Protein AF-A0A605R061-F1 (afdb_monomer)

Radius of gyration: 17.42 Å; Cα contacts (8 Å, |Δi|>4): 37; chains: 1; bounding box: 42×34×34 Å

Mean predicted aligned error: 7.89 Å

Organism: Salmonella montevideo (NCBI:txid115981)

InterPro domains:
  IPR008711 Recombinase NinB [PF05772] (4-46)
  IPR036619 NinB superfamily [G3DSA:1.10.3790.10] (1-57)
  IPR036619 NinB superfamily [SSF103370] (4-49)

pLDDT: mean 86.78, std 13.54, range [48.88, 98.31]

Sequence (61 aa):
GGQGKVIAGLEGELVPIRESTAAMGIKRMNSLIEYSQAFAASQGIQLREVRYSGDYFGRLV

Foldseek 3Di:
DDDWDWDQDPVRDTDTDDDDLVPDDPVRVVVVVVVVVVVCVVVVHDDDDDDQQDDPVSDHD

Structure (mmCIF, N/CA/C/O backbone):
data_AF-A0A605R061-F1
#
_entry.id   AF-A0A605R061-F1
#
loop_
_atom_site.group_PDB
_atom_site.id
_atom_site.type_symbol
_atom_site.label_atom_id
_atom_site.label_alt_id
_atom_site.label_comp_id
_atom_site.label_asym_id
_atom_site.label_entity_id
_atom_site.label_seq_id
_atom_site.pdbx_PDB_ins_code
_atom_site.Cartn_x
_atom_site.Cartn_y
_atom_site.Cartn_z
_atom_site.occupancy
_atom_site.B_iso_or_equiv
_atom_site.auth_seq_id
_atom_site.auth_comp_id
_atom_site.auth_asym_id
_atom_site.auth_atom_id
_atom_site.pdbx_PDB_model_num
ATOM 1 N N . GLY A 1 1 ? -0.564 -11.005 4.161 1.00 48.88 1 GLY A N 1
ATOM 2 C CA . GLY A 1 1 ? -1.472 -9.876 3.894 1.00 48.88 1 GLY A CA 1
ATOM 3 C C . GLY A 1 1 ? -2.273 -9.636 5.147 1.00 48.88 1 GLY A C 1
ATOM 4 O O . GLY A 1 1 ? -2.718 -10.616 5.727 1.00 48.88 1 GLY A O 1
ATOM 5 N N . GLY A 1 2 ? -2.369 -8.389 5.609 1.00 60.50 2 GLY A N 1
ATOM 6 C CA . GLY A 1 2 ? -3.196 -8.060 6.772 1.00 60.50 2 GLY A CA 1
ATOM 7 C C . GLY A 1 2 ? -4.676 -8.287 6.466 1.00 60.50 2 GLY A C 1
ATOM 8 O O . GLY A 1 2 ? -5.102 -8.102 5.325 1.00 60.50 2 GLY A O 1
ATOM 9 N N . GLN A 1 3 ? -5.439 -8.716 7.468 1.00 65.88 3 GLN A N 1
ATOM 10 C CA . GLN A 1 3 ? -6.893 -8.814 7.359 1.00 65.88 3 GLN A CA 1
ATOM 11 C C . GLN A 1 3 ? -7.467 -7.402 7.170 1.00 65.88 3 GLN A C 1
ATOM 13 O O . GLN A 1 3 ? -7.054 -6.467 7.858 1.00 65.88 3 GLN A O 1
ATOM 18 N N . GLY A 1 4 ? -8.377 -7.235 6.207 1.00 74.75 4 GLY A N 1
ATOM 19 C CA . GLY A 1 4 ? -9.081 -5.969 6.010 1.00 74.75 4 GLY A CA 1
ATOM 20 C C . GLY A 1 4 ? -9.914 -5.637 7.246 1.00 74.75 4 GLY A C 1
ATOM 21 O O . GLY A 1 4 ? -10.569 -6.517 7.802 1.00 74.75 4 GLY A O 1
ATOM 22 N N . LYS A 1 5 ? -9.876 -4.381 7.690 1.00 88.19 5 LYS A N 1
ATOM 23 C CA . LYS A 1 5 ? -10.658 -3.922 8.840 1.00 88.19 5 LYS A CA 1
ATOM 24 C C . LYS A 1 5 ? -11.951 -3.302 8.329 1.00 88.19 5 LYS A C 1
ATOM 26 O O . LYS A 1 5 ? -11.901 -2.441 7.460 1.00 88.19 5 LYS A O 1
ATOM 31 N N . VAL A 1 6 ? -13.092 -3.705 8.873 1.00 93.00 6 VAL A N 1
ATOM 32 C CA . VAL A 1 6 ? -14.377 -3.030 8.640 1.00 93.00 6 VAL A CA 1
ATOM 33 C C . VAL A 1 6 ? -14.801 -2.387 9.953 1.00 93.00 6 VAL A C 1
ATOM 35 O O . VAL A 1 6 ? -14.706 -3.025 11.001 1.00 93.00 6 VAL A O 1
ATOM 38 N N . ILE A 1 7 ? -15.199 -1.118 9.912 1.00 93.88 7 ILE A N 1
ATOM 39 C CA . ILE A 1 7 ? -15.658 -0.364 11.086 1.00 93.88 7 ILE A CA 1
ATOM 40 C C . ILE A 1 7 ? -17.023 0.261 10.817 1.00 93.88 7 ILE A C 1
ATOM 42 O O . ILE A 1 7 ? -17.394 0.445 9.661 1.00 93.88 7 ILE A O 1
ATOM 46 N N . ALA A 1 8 ? -17.748 0.600 11.882 1.00 95.81 8 ALA A N 1
ATOM 47 C CA . ALA A 1 8 ? -18.902 1.482 11.772 1.00 95.81 8 ALA A CA 1
ATOM 48 C C . ALA A 1 8 ? -18.424 2.901 11.428 1.00 95.81 8 ALA A C 1
ATOM 50 O O . ALA A 1 8 ? -17.476 3.405 12.039 1.00 95.81 8 ALA A O 1
ATOM 51 N N . GLY A 1 9 ? -19.056 3.505 10.430 1.00 93.38 9 GLY A N 1
ATOM 52 C CA . GLY A 1 9 ? -18.872 4.893 10.049 1.00 93.38 9 GLY A CA 1
ATOM 53 C C . GLY A 1 9 ? -19.669 5.840 10.941 1.00 93.38 9 GLY A C 1
ATOM 54 O O . GLY A 1 9 ? -20.175 5.447 11.996 1.00 93.38 9 GLY A O 1
ATOM 55 N N . LEU A 1 10 ? -19.737 7.108 10.544 1.00 92.88 10 LEU A N 1
ATOM 56 C CA . LEU A 1 10 ? -20.288 8.165 11.400 1.00 92.88 10 LEU A CA 1
ATOM 57 C C . LEU A 1 10 ? -21.806 8.036 11.589 1.00 92.88 10 LEU A C 1
ATOM 59 O O . LEU A 1 10 ? -22.323 8.472 12.615 1.00 92.88 10 LEU A O 1
ATOM 63 N N . GLU A 1 11 ? -22.498 7.394 10.648 1.00 96.00 11 GLU A N 1
ATOM 64 C CA . GLU A 1 11 ? -23.946 7.161 10.666 1.00 96.00 11 GLU A CA 1
ATOM 65 C C . GLU A 1 11 ? -24.289 5.672 10.870 1.00 96.00 11 GLU A C 1
ATOM 67 O O . GLU A 1 11 ? -25.437 5.254 10.724 1.00 96.00 11 GLU A O 1
ATOM 72 N N . GLY A 1 12 ? -23.298 4.854 11.245 1.00 93.19 12 GLY A N 1
ATOM 73 C CA . GLY A 1 12 ? -23.453 3.413 11.458 1.00 93.19 12 GLY A CA 1
ATOM 74 C C . GLY A 1 12 ? -23.278 2.556 10.199 1.00 93.19 12 GLY A C 1
ATOM 75 O O . GLY A 1 12 ? -23.476 1.341 10.256 1.00 93.19 12 GLY A O 1
ATOM 76 N N . GLU A 1 13 ? -22.876 3.144 9.074 1.00 95.44 13 GLU A N 1
ATOM 77 C CA . GLU A 1 13 ? -22.569 2.437 7.834 1.00 95.44 13 GLU A CA 1
ATOM 78 C C . GLU A 1 13 ? -21.323 1.546 7.968 1.00 95.44 13 GLU A C 1
ATOM 80 O O . GLU A 1 13 ? -20.384 1.857 8.697 1.00 95.44 13 GLU A O 1
ATOM 85 N N . LEU A 1 14 ? -21.278 0.414 7.261 1.00 95.81 14 LEU A N 1
ATOM 86 C CA . LEU A 1 14 ? -20.098 -0.455 7.281 1.00 95.81 14 LEU A CA 1
ATOM 87 C C . LEU A 1 14 ? -19.027 0.083 6.328 1.00 95.81 14 LEU A C 1
ATOM 89 O O . LEU A 1 14 ? -19.167 -0.002 5.108 1.00 95.81 14 LEU A O 1
ATOM 93 N N . VAL A 1 15 ? -17.927 0.589 6.888 1.00 95.50 15 VAL A N 1
ATOM 94 C CA . VAL A 1 15 ? -16.822 1.183 6.129 1.00 95.50 15 VAL A CA 1
ATOM 95 C C . VAL A 1 15 ? -15.620 0.234 6.085 1.00 95.50 15 VAL A C 1
ATOM 97 O O . VAL A 1 15 ? -15.023 -0.060 7.128 1.00 95.50 15 VAL A O 1
ATOM 100 N N . PRO A 1 16 ? -15.203 -0.234 4.893 1.00 92.50 16 PRO A N 1
ATOM 101 C CA . PRO A 1 16 ? -13.986 -1.018 4.740 1.00 92.50 16 PRO A CA 1
ATOM 102 C C . PRO A 1 16 ? -12.745 -0.115 4.739 1.00 92.50 16 PRO A C 1
ATOM 104 O O . PRO A 1 16 ? -12.532 0.687 3.832 1.00 92.50 16 PRO A O 1
ATOM 107 N N . ILE A 1 17 ? -11.873 -0.300 5.725 1.00 92.06 17 ILE A N 1
ATOM 108 C CA . ILE A 1 17 ? -10.600 0.408 5.861 1.00 92.06 17 ILE A CA 1
ATOM 109 C C . ILE A 1 17 ? -9.475 -0.408 5.225 1.00 92.06 17 ILE A C 1
ATOM 111 O O . ILE A 1 17 ? -9.311 -1.607 5.474 1.00 92.06 17 ILE A O 1
ATOM 115 N N . ARG A 1 18 ? -8.675 0.267 4.396 1.00 90.81 18 ARG A N 1
ATOM 116 C CA . ARG A 1 18 ? -7.506 -0.308 3.723 1.00 90.81 18 ARG A CA 1
ATOM 117 C C . ARG A 1 18 ? -6.222 0.008 4.483 1.00 90.81 18 ARG A C 1
ATOM 119 O O . ARG A 1 18 ? -6.154 0.943 5.275 1.00 90.81 18 ARG A O 1
ATOM 126 N N . GLU A 1 19 ? -5.196 -0.793 4.221 1.00 91.12 19 GLU A N 1
ATOM 127 C CA . GLU A 1 19 ? -3.848 -0.552 4.730 1.00 91.12 19 GLU A CA 1
ATOM 128 C C . GLU A 1 19 ? -3.306 0.778 4.188 1.00 91.12 19 GLU A C 1
ATOM 130 O O . GLU A 1 19 ? -3.330 1.019 2.980 1.00 91.12 19 GLU A O 1
ATOM 135 N N . SER A 1 20 ? -2.811 1.633 5.082 1.00 91.31 20 SER A N 1
ATOM 136 C CA . SER A 1 20 ? -2.189 2.903 4.706 1.00 91.31 20 SER A CA 1
ATOM 137 C C . SER A 1 20 ? -0.782 2.667 4.165 1.00 91.31 20 SER A C 1
ATOM 139 O O . SER A 1 20 ? 0.048 2.077 4.855 1.00 91.31 20 SER A O 1
ATOM 141 N N . THR A 1 21 ? -0.486 3.177 2.967 1.00 92.75 21 THR A N 1
ATOM 142 C CA . THR A 1 21 ? 0.858 3.124 2.366 1.00 92.75 21 THR A CA 1
ATOM 143 C C . THR A 1 21 ? 1.895 3.862 3.209 1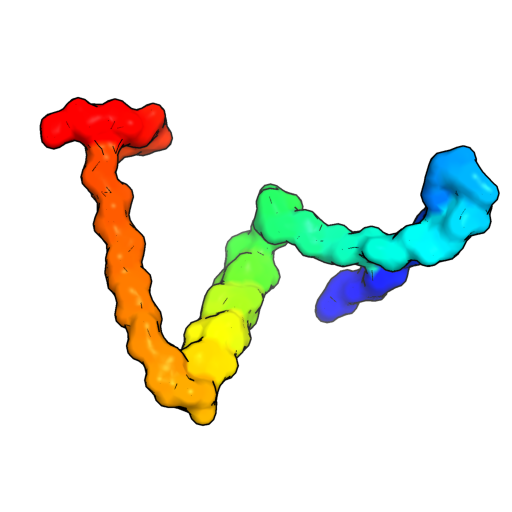.00 92.75 21 THR A C 1
ATOM 145 O O . THR A 1 21 ? 3.032 3.411 3.297 1.00 92.75 21 THR A O 1
ATOM 148 N N . ALA A 1 22 ? 1.495 4.929 3.909 1.00 93.88 22 ALA A N 1
ATOM 149 C CA . ALA A 1 22 ? 2.366 5.668 4.825 1.00 93.88 22 ALA A CA 1
ATOM 150 C C . ALA A 1 22 ? 2.789 4.841 6.053 1.00 93.88 22 ALA A C 1
ATOM 152 O O . ALA A 1 22 ? 3.829 5.105 6.645 1.00 93.88 22 ALA A O 1
ATOM 153 N N . ALA A 1 23 ? 1.990 3.839 6.431 1.00 92.94 23 ALA A N 1
ATOM 154 C CA . ALA A 1 23 ? 2.274 2.948 7.553 1.00 92.94 23 ALA A CA 1
ATOM 155 C C . ALA A 1 23 ? 2.901 1.608 7.118 1.00 92.94 23 ALA A C 1
ATOM 157 O O . ALA A 1 23 ? 3.189 0.761 7.964 1.00 92.94 23 ALA A O 1
ATOM 158 N N . MET A 1 24 ? 3.097 1.378 5.814 1.00 94.00 24 MET A N 1
ATOM 159 C CA . MET A 1 24 ? 3.678 0.130 5.321 1.00 94.00 24 MET A CA 1
ATOM 160 C C . MET A 1 24 ? 5.171 0.050 5.644 1.00 94.00 24 MET A C 1
ATOM 162 O O . MET A 1 24 ? 5.936 0.976 5.391 1.00 94.00 24 MET A O 1
ATOM 166 N N . GLY A 1 25 ? 5.614 -1.115 6.118 1.00 95.00 25 GLY A N 1
ATOM 167 C CA . GLY A 1 25 ? 7.041 -1.426 6.191 1.00 95.00 25 GLY A CA 1
ATOM 168 C C . GLY A 1 25 ? 7.664 -1.605 4.800 1.00 95.00 25 GLY A C 1
ATOM 169 O O . GLY A 1 25 ? 6.974 -1.932 3.831 1.00 95.00 25 GLY A O 1
ATOM 170 N N . ILE A 1 26 ? 8.993 -1.487 4.719 1.00 95.44 26 ILE A N 1
ATOM 171 C CA . ILE A 1 26 ? 9.767 -1.530 3.460 1.00 95.44 26 ILE A CA 1
ATOM 172 C C . ILE A 1 26 ? 9.404 -2.745 2.595 1.00 95.44 26 ILE A C 1
ATOM 174 O O . ILE A 1 26 ? 9.120 -2.603 1.410 1.00 95.44 26 ILE A O 1
ATOM 178 N N . LYS A 1 27 ? 9.339 -3.948 3.183 1.00 95.69 2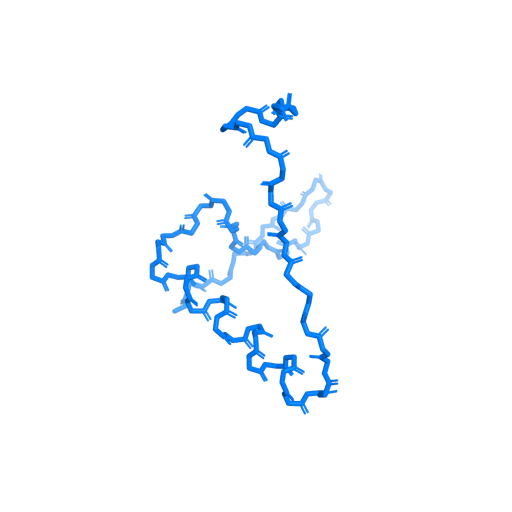7 LYS A N 1
ATOM 179 C CA . LYS A 1 27 ? 9.015 -5.184 2.446 1.00 95.69 27 LYS A CA 1
ATOM 180 C C . LYS A 1 27 ? 7.619 -5.147 1.806 1.00 95.69 27 LYS A C 1
ATOM 182 O O . LYS A 1 27 ? 7.435 -5.637 0.692 1.00 95.69 27 LYS A O 1
ATOM 187 N N . ARG A 1 28 ? 6.637 -4.578 2.512 1.00 94.06 28 ARG A N 1
ATOM 188 C CA . ARG A 1 28 ? 5.244 -4.470 2.057 1.00 94.06 28 ARG A CA 1
ATOM 189 C C . ARG A 1 28 ? 5.124 -3.447 0.932 1.00 94.06 28 ARG A C 1
ATOM 191 O O . ARG A 1 28 ? 4.521 -3.760 -0.089 1.00 94.06 28 ARG A O 1
ATOM 198 N N . MET A 1 29 ? 5.759 -2.286 1.103 1.00 96.06 29 MET A N 1
ATOM 199 C CA . MET A 1 29 ? 5.822 -1.243 0.081 1.00 96.06 29 MET A CA 1
ATOM 200 C C . MET A 1 29 ? 6.525 -1.742 -1.185 1.00 96.06 29 MET A C 1
ATOM 202 O O . MET A 1 29 ? 5.998 -1.571 -2.276 1.00 96.06 29 MET A O 1
ATOM 206 N N . ASN A 1 30 ? 7.659 -2.436 -1.044 1.00 97.06 30 ASN A N 1
ATOM 207 C CA . ASN A 1 30 ? 8.373 -3.011 -2.185 1.00 97.06 30 ASN A CA 1
ATOM 208 C C . ASN A 1 30 ? 7.474 -3.978 -2.975 1.00 97.06 30 ASN A C 1
ATOM 210 O O . ASN A 1 30 ? 7.318 -3.854 -4.183 1.00 97.06 30 ASN A O 1
ATOM 214 N N . SER A 1 31 ? 6.766 -4.866 -2.267 1.00 96.88 31 SER A N 1
ATOM 215 C CA . SER A 1 31 ? 5.818 -5.789 -2.907 1.00 96.88 31 SER A CA 1
ATOM 216 C C . SER A 1 31 ? 4.698 -5.059 -3.670 1.00 96.88 31 SER A C 1
ATOM 218 O O . SER A 1 31 ? 4.260 -5.532 -4.715 1.00 96.88 31 SER A O 1
ATOM 220 N N . LEU A 1 32 ? 4.217 -3.920 -3.155 1.00 95.19 32 LEU A N 1
ATOM 221 C CA . LEU A 1 32 ? 3.189 -3.107 -3.812 1.00 95.19 32 LEU A CA 1
ATOM 222 C C . LEU A 1 32 ? 3.718 -2.424 -5.083 1.00 95.19 32 LEU A C 1
ATOM 224 O O . LEU A 1 32 ? 3.011 -2.397 -6.092 1.00 95.19 32 LEU A O 1
ATOM 228 N N . ILE A 1 33 ? 4.941 -1.887 -5.034 1.00 95.50 33 ILE A N 1
ATOM 229 C CA . ILE A 1 33 ? 5.601 -1.250 -6.183 1.00 95.50 33 ILE A CA 1
ATOM 230 C C . ILE A 1 33 ? 5.787 -2.274 -7.305 1.00 95.50 33 ILE A C 1
ATOM 232 O O . ILE A 1 33 ? 5.326 -2.030 -8.419 1.00 95.50 33 ILE A O 1
ATOM 236 N N . GLU A 1 34 ? 6.359 -3.436 -6.988 1.00 97.06 34 GLU A N 1
ATOM 237 C CA . GLU A 1 34 ? 6.593 -4.526 -7.945 1.00 97.06 34 GLU A CA 1
ATOM 238 C C . GLU A 1 34 ? 5.299 -4.983 -8.623 1.00 97.06 34 GLU A C 1
ATOM 240 O O . GLU A 1 34 ? 5.208 -5.044 -9.849 1.00 97.06 34 GLU A O 1
ATOM 245 N N . TYR A 1 35 ? 4.244 -5.229 -7.839 1.00 97.00 35 TYR A N 1
ATOM 246 C CA . TYR A 1 35 ? 2.948 -5.612 -8.398 1.00 97.00 35 TYR A CA 1
ATOM 247 C C . TYR A 1 35 ? 2.380 -4.541 -9.342 1.00 97.00 35 TYR A C 1
ATOM 249 O O . TYR A 1 35 ? 1.879 -4.858 -10.422 1.00 97.00 35 TYR A O 1
ATOM 257 N N . SER A 1 36 ? 2.478 -3.267 -8.956 1.00 96.50 36 SER A N 1
ATOM 258 C CA . SER A 1 36 ? 1.958 -2.153 -9.756 1.00 96.50 36 SER A CA 1
ATOM 259 C C . SER A 1 36 ? 2.717 -1.999 -11.078 1.00 96.50 36 SER A C 1
ATOM 261 O O . SER A 1 36 ? 2.103 -1.757 -12.118 1.00 96.50 36 SER A O 1
ATOM 263 N N . GLN A 1 37 ? 4.039 -2.186 -11.059 1.00 96.56 37 GLN A N 1
ATOM 264 C CA . GLN A 1 37 ? 4.877 -2.154 -12.258 1.00 96.56 37 GLN A CA 1
ATOM 265 C C . GLN A 1 37 ? 4.604 -3.349 -13.177 1.00 96.56 37 GLN A C 1
ATOM 267 O O . GLN A 1 37 ? 4.453 -3.163 -14.384 1.00 96.56 37 GLN A O 1
ATOM 272 N N . ALA A 1 38 ? 4.468 -4.556 -12.620 1.00 97.56 38 ALA A N 1
ATOM 273 C CA . ALA A 1 38 ? 4.122 -5.752 -13.384 1.00 97.56 38 ALA A CA 1
ATOM 274 C C . ALA A 1 38 ? 2.759 -5.612 -14.079 1.00 97.56 38 ALA A C 1
ATOM 276 O O . ALA A 1 38 ? 2.619 -5.952 -15.256 1.00 97.56 38 ALA A O 1
ATOM 277 N N . PHE A 1 39 ? 1.766 -5.045 -13.382 1.00 98.00 39 PHE A N 1
ATOM 278 C CA . PHE A 1 39 ? 0.480 -4.714 -13.987 1.00 98.00 39 PHE A CA 1
ATOM 279 C C . PHE A 1 39 ? 0.650 -3.737 -15.156 1.00 98.00 39 PHE A C 1
ATOM 281 O O . PHE A 1 39 ? 0.193 -4.038 -16.258 1.00 98.00 39 PHE A O 1
ATOM 288 N N . ALA A 1 40 ? 1.350 -2.617 -14.955 1.00 97.50 40 ALA A N 1
ATOM 289 C CA . ALA A 1 40 ? 1.581 -1.630 -16.009 1.00 97.50 40 ALA A CA 1
ATOM 290 C C . ALA A 1 40 ? 2.252 -2.246 -17.249 1.00 97.50 40 ALA A C 1
ATOM 292 O O . ALA A 1 40 ? 1.769 -2.048 -18.365 1.00 97.50 40 ALA A O 1
ATOM 293 N N . ALA A 1 41 ? 3.289 -3.065 -17.049 1.00 96.75 41 ALA A N 1
ATOM 294 C CA . ALA A 1 41 ? 3.965 -3.787 -18.123 1.00 96.75 41 ALA A CA 1
ATOM 295 C C . ALA A 1 41 ? 3.006 -4.721 -18.881 1.00 96.75 41 ALA A C 1
ATOM 297 O O . ALA A 1 41 ? 2.987 -4.717 -20.111 1.00 96.75 41 ALA A O 1
ATOM 298 N N . SER A 1 42 ? 2.154 -5.467 -18.164 1.00 98.06 42 SER A N 1
ATOM 299 C CA . SER A 1 42 ? 1.167 -6.374 -18.775 1.00 98.06 42 SER A CA 1
ATOM 300 C C . SER A 1 42 ? 0.095 -5.660 -19.604 1.00 98.06 42 SER A C 1
ATOM 302 O O . SER A 1 42 ? -0.464 -6.255 -20.520 1.00 98.06 42 SER A O 1
ATOM 304 N N . GLN A 1 43 ? -0.196 -4.397 -19.285 1.00 98.31 43 GLN A N 1
ATOM 305 C CA . GLN A 1 43 ? -1.188 -3.582 -19.986 1.00 98.31 43 GLN A CA 1
ATOM 306 C C . GLN A 1 43 ? -0.561 -2.687 -21.066 1.00 98.31 43 GLN A C 1
ATOM 308 O O . GLN A 1 43 ? -1.256 -1.864 -21.657 1.00 98.31 43 GLN A O 1
ATOM 313 N N . GLY A 1 44 ? 0.748 -2.810 -21.320 1.00 97.25 44 GLY A N 1
ATOM 314 C CA . GLY A 1 44 ? 1.457 -1.972 -22.291 1.00 97.25 44 GLY A CA 1
ATOM 315 C C . GLY A 1 44 ? 1.552 -0.496 -21.885 1.00 97.25 44 GLY A C 1
ATOM 316 O O . GLY A 1 44 ? 1.679 0.375 -22.744 1.00 97.25 44 GLY A O 1
ATOM 317 N N . ILE A 1 45 ? 1.468 -0.193 -20.586 1.00 97.12 45 ILE A N 1
ATOM 318 C CA . ILE A 1 45 ? 1.548 1.173 -20.063 1.00 97.12 45 ILE A CA 1
ATOM 319 C C . ILE A 1 45 ? 3.020 1.576 -19.931 1.00 97.12 45 ILE A C 1
ATOM 321 O O . ILE A 1 45 ? 3.770 0.997 -19.144 1.00 97.12 45 ILE A O 1
ATOM 325 N N . GLN A 1 46 ? 3.421 2.620 -20.659 1.00 94.50 46 GLN A N 1
ATOM 326 C CA . GLN A 1 46 ? 4.764 3.189 -20.562 1.00 94.50 46 GLN A CA 1
ATOM 327 C C . GLN A 1 46 ? 4.904 4.010 -19.272 1.00 94.50 46 GLN A C 1
ATOM 329 O O . GLN A 1 46 ? 4.292 5.070 -19.122 1.00 94.50 46 GLN A O 1
ATOM 334 N N . LEU A 1 47 ? 5.730 3.537 -18.339 1.00 90.94 47 LEU A N 1
ATOM 335 C CA . LEU A 1 47 ? 6.010 4.256 -17.097 1.00 90.94 47 LEU A CA 1
ATOM 336 C C . LEU A 1 47 ? 6.923 5.463 -17.356 1.00 90.94 47 LEU A C 1
ATOM 338 O O . LEU A 1 47 ? 7.8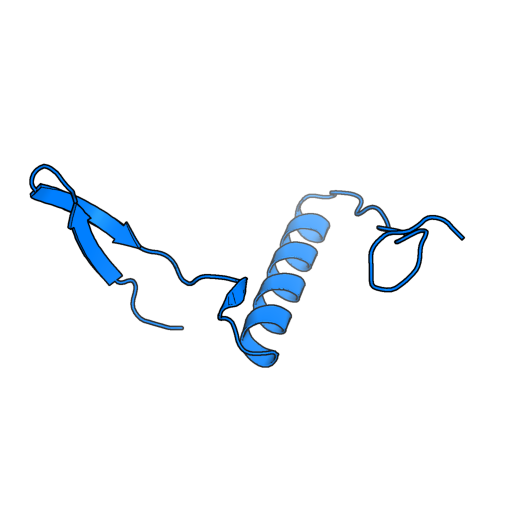92 5.379 -18.111 1.00 90.94 47 LEU A O 1
ATOM 342 N N . ARG A 1 48 ? 6.626 6.590 -16.701 1.00 89.25 48 ARG A N 1
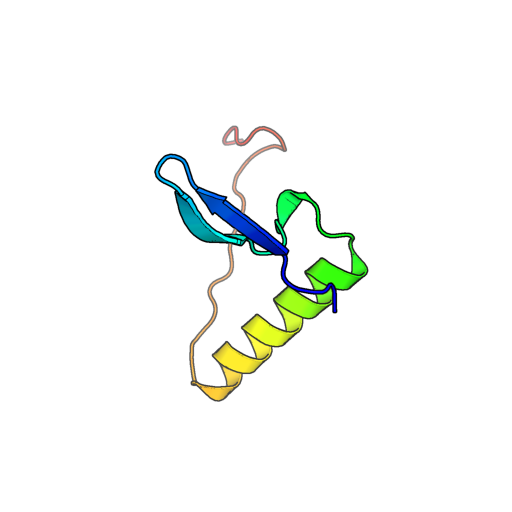ATOM 343 C CA . ARG A 1 48 ? 7.457 7.799 -16.744 1.00 89.25 48 ARG A CA 1
ATOM 344 C C . ARG A 1 48 ? 8.402 7.833 -15.548 1.00 89.25 48 ARG A C 1
ATOM 346 O O . ARG A 1 48 ? 7.993 7.554 -14.424 1.00 89.25 48 ARG A O 1
ATOM 353 N N . GLU A 1 49 ? 9.636 8.267 -15.779 1.00 80.81 49 GLU A N 1
ATOM 354 C CA . GLU A 1 49 ? 10.540 8.653 -14.697 1.00 80.81 49 GLU A CA 1
ATOM 355 C C . GLU A 1 49 ? 9.971 9.871 -13.943 1.00 80.81 49 GLU A C 1
ATOM 357 O O . GLU A 1 49 ? 9.557 10.876 -14.538 1.00 80.81 49 GLU A O 1
ATOM 362 N N . VAL A 1 50 ? 9.962 9.796 -12.613 1.00 74.25 50 VAL A N 1
ATOM 363 C CA . VAL A 1 50 ? 9.745 10.965 -11.761 1.00 74.25 50 VAL A CA 1
ATOM 364 C C . VAL A 1 50 ? 11.118 11.492 -11.371 1.00 74.25 50 VAL A C 1
ATOM 366 O O . VAL A 1 50 ? 11.784 10.924 -10.510 1.00 74.25 50 VAL A O 1
ATOM 369 N N . ARG A 1 51 ? 11.554 12.579 -12.011 1.00 68.88 51 ARG A N 1
ATOM 370 C CA . ARG A 1 51 ? 12.716 13.333 -11.541 1.00 68.88 51 ARG A CA 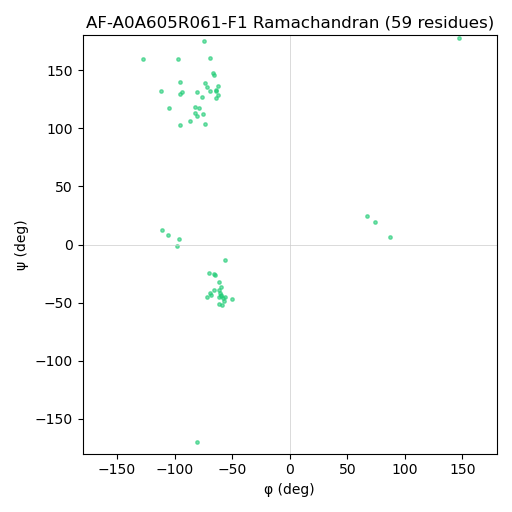1
ATOM 371 C C . ARG A 1 51 ? 12.264 14.271 -10.437 1.00 68.88 51 ARG A C 1
ATOM 373 O O . ARG A 1 51 ? 11.515 15.210 -10.697 1.00 68.88 51 ARG A O 1
ATOM 380 N N . TYR A 1 52 ? 12.721 14.019 -9.219 1.00 64.38 52 TYR A N 1
ATOM 381 C CA . TYR A 1 52 ? 12.652 15.019 -8.164 1.00 64.38 52 TYR A CA 1
ATOM 382 C C . TYR A 1 52 ? 13.713 16.077 -8.479 1.00 64.38 52 TYR A C 1
ATOM 384 O O . TYR A 1 52 ? 14.905 15.826 -8.332 1.00 64.38 52 TYR A O 1
ATOM 392 N N . SER A 1 53 ? 13.297 17.235 -8.993 1.00 61.16 53 SER A N 1
ATOM 393 C CA . SER A 1 53 ? 14.169 18.408 -9.061 1.00 61.16 53 SER A CA 1
ATOM 394 C C . SER A 1 53 ? 14.058 19.149 -7.733 1.00 61.16 53 SER A C 1
ATOM 396 O O . SER A 1 53 ? 13.025 19.762 -7.465 1.00 61.16 53 SER A O 1
ATOM 398 N N . GLY A 1 54 ? 15.087 19.066 -6.894 1.00 63.44 54 GLY A N 1
ATOM 399 C CA . GLY A 1 54 ? 15.169 19.845 -5.663 1.00 63.44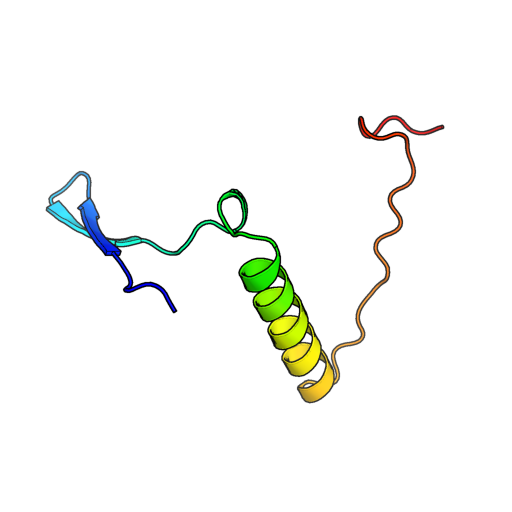 54 GLY A CA 1
ATOM 400 C C . GLY A 1 54 ? 15.887 19.144 -4.515 1.00 63.44 54 GLY A C 1
ATOM 401 O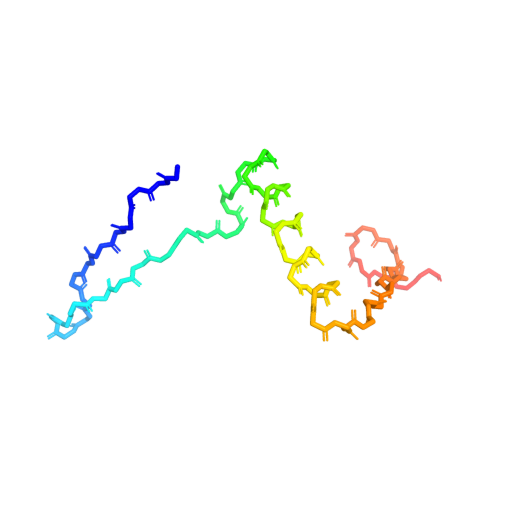 O . GLY A 1 54 ? 16.326 18.002 -4.641 1.00 63.44 54 GLY A O 1
ATOM 402 N N . ASP A 1 55 ? 16.017 19.851 -3.396 1.00 71.25 55 ASP A N 1
ATOM 403 C CA . ASP A 1 55 ? 16.512 19.289 -2.139 1.00 71.25 55 ASP A CA 1
ATOM 404 C C . ASP A 1 55 ? 15.458 18.394 -1.449 1.00 71.25 55 ASP A C 1
ATOM 406 O O . ASP A 1 55 ? 14.309 18.288 -1.884 1.00 71.25 55 ASP A O 1
ATOM 410 N N . TYR A 1 56 ? 15.834 17.748 -0.337 1.00 58.06 56 TYR A N 1
ATOM 411 C CA . TYR A 1 56 ? 14.936 16.907 0.475 1.00 58.06 56 TYR A CA 1
ATOM 412 C C . TYR A 1 56 ? 13.663 17.631 0.967 1.00 58.06 56 TYR A C 1
ATOM 414 O O . TYR A 1 56 ? 12.73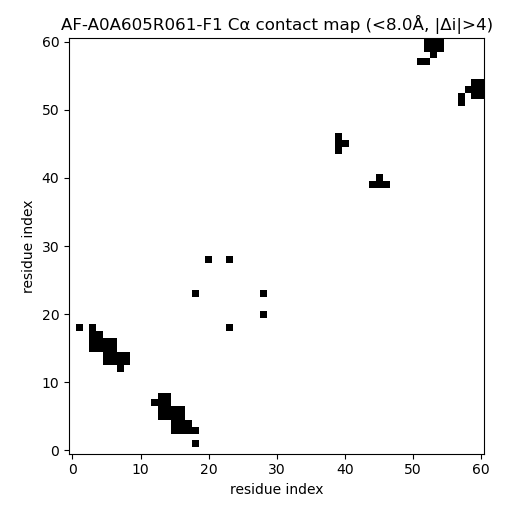3 16.970 1.427 1.00 58.06 56 TYR A O 1
ATOM 42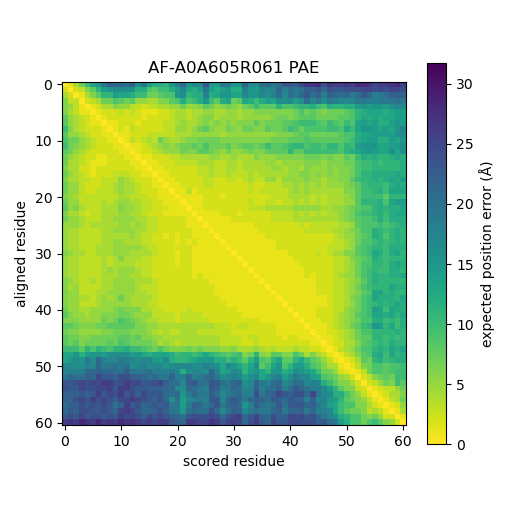2 N N . PHE A 1 57 ? 13.602 18.964 0.871 1.00 73.44 57 PHE A N 1
ATOM 423 C CA . PHE A 1 57 ? 12.458 19.796 1.248 1.00 73.44 57 PHE A CA 1
ATOM 424 C C . PHE A 1 57 ? 11.676 20.332 0.038 1.00 73.44 57 PHE A C 1
ATOM 426 O O . PHE A 1 57 ? 10.778 21.157 0.210 1.00 73.44 57 PHE A O 1
ATOM 433 N N . GLY A 1 58 ? 11.983 19.872 -1.179 1.00 60.97 58 GLY A N 1
ATOM 434 C CA . GLY A 1 58 ? 11.290 20.275 -2.401 1.00 60.97 58 GLY A CA 1
ATOM 435 C C . GLY A 1 58 ? 11.631 21.689 -2.877 1.00 60.97 58 GLY A C 1
ATOM 436 O O . GLY A 1 58 ? 10.869 22.264 -3.654 1.00 60.97 58 GLY A O 1
ATOM 437 N N . ARG A 1 59 ? 12.750 22.274 -2.429 1.00 73.25 59 ARG A N 1
ATOM 438 C CA . ARG A 1 59 ? 13.244 23.546 -2.971 1.00 73.25 59 ARG A CA 1
ATOM 439 C C . ARG A 1 59 ? 13.988 23.275 -4.267 1.00 73.25 59 ARG A C 1
ATOM 441 O O . ARG A 1 59 ? 14.852 22.405 -4.305 1.00 73.25 59 ARG A O 1
ATOM 448 N N . LEU A 1 60 ? 13.667 24.030 -5.315 1.00 66.06 60 LEU A N 1
ATOM 449 C CA . LEU A 1 60 ? 14.435 24.011 -6.558 1.00 66.06 60 LEU A CA 1
ATOM 450 C C . LEU A 1 60 ? 15.850 24.537 -6.267 1.00 66.06 60 LEU A C 1
ATOM 452 O O . LEU A 1 60 ? 15.984 25.616 -5.688 1.00 66.06 60 LEU A O 1
ATOM 456 N N . VAL A 1 61 ? 16.870 23.751 -6.626 1.00 60.22 61 VAL A N 1
ATOM 457 C CA . VAL A 1 61 ? 18.287 24.158 -6.608 1.00 60.22 61 VAL A CA 1
ATOM 458 C C . VAL A 1 61 ? 18.661 24.674 -7.988 1.00 60.22 61 VAL A C 1
ATOM 460 O O . VAL A 1 61 ? 18.248 24.013 -8.969 1.00 60.22 61 VAL A O 1
#

Nearest PDB structures (foldseek):
  8j9j-assembly1_B4  TM=3.912E-01  e=6.413E+00  Euglena gracilis
  1mnm-assembly1_C  TM=3.510E-01  e=9.054E+00  Saccharomyces cerevisiae

Secondary structure (DSSP, 8-state):
-PPPEEEE-TTS-EEEEPPPGGG--HHHHHHHHHHHHHHHHHTT--PPP----S-TT----

Solvent-accessible surface area (backbone atoms only — not comparable to full-atom values): 4115 Å² total; per-residue (Å²): 130,82,82,78,47,72,42,72,43,98,88,65,47,84,40,79,48,75,87,56,76,91,74,48,52,70,72,58,46,51,54,51,51,52,53,53,50,54,49,33,57,76,70,72,50,84,82,76,87,82,78,82,73,43,51,102,82,66,47,79,121